Protein AF-A0A8X6HCX0-F1 (afdb_monomer)

Sequence (152 aa)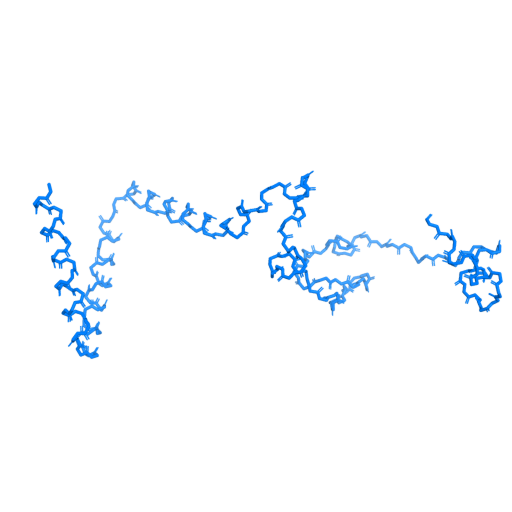:
MEQETRRKSNRIGMARLRASETLQDQETRRKSNSLQMMQTRISETAQNREMRLECQRNITSSSRMAIWKDKENAAYSYNPSINYKSDASCILGSMSITCQFCSAMKFKGEAPGLCCSGGKVHLPVLRDPPEPLHTLLSSDSVCAKLFRKNIR

Solvent-accessible surface area (backbone atoms only — not comparable to full-atom values): 9320 Å² total; per-residue (Å²): 111,70,71,57,52,51,52,49,51,51,53,52,52,53,50,52,56,61,71,69,50,51,75,66,58,50,48,54,50,51,51,52,52,50,52,53,54,52,49,52,61,71,73,46,51,74,67,59,50,50,54,52,52,48,52,51,51,50,52,54,51,51,60,65,45,56,81,41,62,89,51,64,61,36,92,82,53,76,59,87,88,57,67,56,89,80,32,76,91,66,58,71,73,66,66,77,38,66,37,92,69,74,63,46,71,32,40,83,83,55,65,90,33,78,90,23,68,74,50,77,48,79,80,76,82,83,71,80,64,61,83,69,55,36,54,35,74,72,41,88,46,72,67,15,53,51,45,64,73,67,68,126

Secondary structure (DSSP, 8-state):
-HHHHHHHHHHHHHHHHHHT--HHHHHHHHHHHHHHHHHHHHT--HHHHHHHHHHHHHHHHHHHHGGGSTTTTTTTS--TTS-TTT-TTT----EEEE-TTT--EEETTPPTTTTTTTTT--PPPPPPPPTTHHHHHH--SHHHHHHHHH--

Mean predicted aligned error: 11.0 Å

Organism: Trichonephila clavata (NCBI:txid2740835)

Foldseek 3Di:
DVVVVVVVVVVVVVVVVVVPDDPVRVVVVVVVVVVVVVVC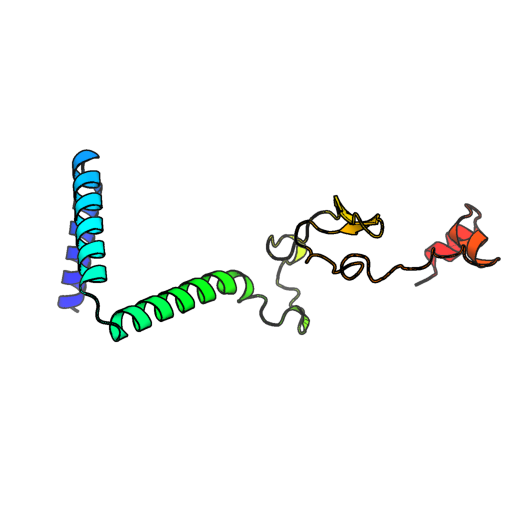VVPDDPVRVVVVVVVVVVVVVCVVCVLCPVVVCCVPPPDPVDPLVPRPVNDQDDQDDADPQARDGHGPPDDPCPPPVNNVRHDPDDDQDDPPVNCLCPPPDPNSVVSVVPDD

Radius of gyration: 30.31 Å; Cα contacts (8 Å, |Δi|>4): 70; chains: 1; bounding box: 59×45×79 Å

pLDDT: mean 91.15, std 4.88, range [63.41, 97.0]

Structure (mmCIF, N/CA/C/O backbone):
data_AF-A0A8X6HCX0-F1
#
_entry.id   AF-A0A8X6HCX0-F1
#
loop_
_atom_site.group_PDB
_atom_site.id
_atom_site.type_symbol
_atom_site.label_atom_id
_atom_site.label_alt_id
_atom_site.label_comp_id
_atom_site.label_asym_id
_atom_site.label_entity_id
_atom_site.label_seq_id
_atom_site.pdbx_PDB_ins_code
_atom_site.Cartn_x
_atom_site.Cartn_y
_atom_site.Cartn_z
_atom_site.occupancy
_atom_site.B_iso_or_equiv
_atom_site.auth_seq_id
_atom_site.auth_comp_id
_atom_site.auth_asym_id
_atom_site.auth_atom_id
_atom_site.pdbx_PDB_model_num
ATOM 1 N N . MET A 1 1 ? -11.786 -27.113 38.624 1.00 63.41 1 MET A N 1
ATOM 2 C CA . MET A 1 1 ? -12.715 -27.489 37.531 1.00 63.41 1 MET A CA 1
ATOM 3 C C . MET A 1 1 ? -14.103 -26.861 37.684 1.00 63.41 1 MET A C 1
ATOM 5 O O . MET A 1 1 ? -14.592 -26.276 36.729 1.00 63.41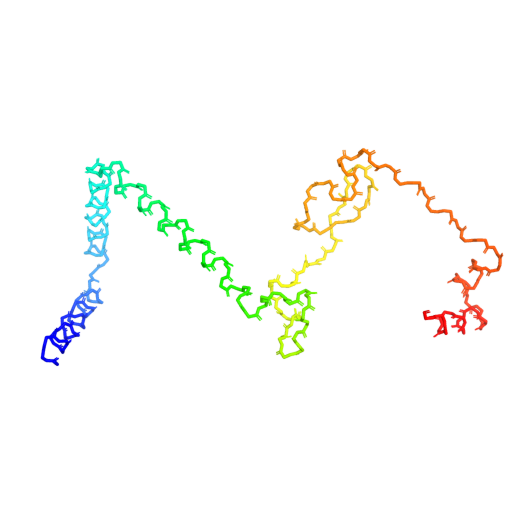 1 MET A O 1
ATOM 9 N N . GLU A 1 2 ? -14.713 -26.886 38.870 1.00 77.19 2 GLU A N 1
ATOM 10 C CA . GLU A 1 2 ? -16.098 -26.428 39.113 1.00 77.19 2 GLU A CA 1
ATOM 11 C C . GLU A 1 2 ? -16.351 -24.912 38.914 1.00 77.19 2 GLU A C 1
ATOM 13 O O . GLU A 1 2 ? -17.380 -24.489 38.389 1.00 77.19 2 GLU A O 1
ATOM 18 N N . GLN A 1 3 ? -15.380 -24.053 39.245 1.00 78.00 3 GLN A N 1
ATOM 19 C CA . GLN A 1 3 ? -15.483 -22.617 38.934 1.00 78.00 3 GLN A CA 1
ATOM 20 C C . GLN A 1 3 ? -15.463 -22.332 37.427 1.00 78.00 3 GLN A C 1
ATOM 22 O O . GLN A 1 3 ? -16.090 -21.379 36.960 1.00 78.00 3 GLN A O 1
ATOM 27 N N . GLU A 1 4 ? -14.729 -23.134 36.661 1.00 85.50 4 GLU A N 1
ATOM 28 C CA . GLU A 1 4 ? -14.570 -22.932 35.225 1.00 85.50 4 GLU A CA 1
ATOM 29 C C . GLU A 1 4 ? -15.817 -23.394 34.466 1.00 85.50 4 GLU A C 1
ATOM 31 O O . GLU A 1 4 ? -16.285 -22.696 33.565 1.00 85.50 4 GLU A O 1
ATOM 36 N N . THR A 1 5 ? -16.416 -24.510 34.887 1.00 88.12 5 THR A N 1
ATOM 37 C CA . THR A 1 5 ? -17.703 -24.984 34.363 1.00 88.12 5 THR A CA 1
ATOM 38 C C . THR A 1 5 ? -18.823 -23.991 34.671 1.00 88.12 5 THR A C 1
ATOM 40 O O . THR A 1 5 ? -19.592 -23.649 33.772 1.00 88.12 5 THR A O 1
ATOM 43 N N . ARG A 1 6 ? -18.854 -23.411 35.880 1.00 90.69 6 ARG A N 1
ATOM 44 C CA . ARG A 1 6 ? -19.802 -22.341 36.234 1.00 90.69 6 ARG A CA 1
ATOM 45 C C . ARG A 1 6 ? -19.631 -21.096 35.361 1.00 90.69 6 ARG A C 1
ATOM 47 O O . ARG A 1 6 ? -20.609 -20.565 34.841 1.00 90.69 6 ARG A O 1
ATOM 54 N N . ARG A 1 7 ? -18.393 -20.635 35.145 1.00 89.62 7 ARG A N 1
ATOM 55 C CA . ARG A 1 7 ? -18.107 -19.489 34.258 1.00 89.62 7 ARG A CA 1
ATOM 56 C C . ARG A 1 7 ? -18.521 -19.770 32.810 1.00 89.62 7 ARG A C 1
ATOM 58 O O . ARG A 1 7 ? -19.072 -18.882 32.162 1.00 89.62 7 ARG A O 1
ATOM 65 N N . LYS A 1 8 ? -18.293 -20.990 32.308 1.00 91.50 8 LYS A N 1
ATOM 66 C CA . LYS A 1 8 ? -18.740 -21.424 30.972 1.00 91.50 8 LYS A CA 1
ATOM 67 C C . LYS A 1 8 ? -20.268 -21.424 30.873 1.00 91.50 8 LYS A C 1
ATOM 69 O O . LYS A 1 8 ? -20.798 -20.827 29.939 1.00 91.50 8 LYS A O 1
ATOM 74 N N . SER A 1 9 ? -20.963 -21.985 31.863 1.00 92.31 9 SER A N 1
ATOM 75 C CA . SER A 1 9 ? -22.431 -21.985 31.925 1.00 92.31 9 SER A CA 1
ATOM 76 C C . SER A 1 9 ? -23.007 -20.561 31.933 1.00 92.31 9 SER A C 1
ATOM 78 O O . SER A 1 9 ? -23.869 -20.237 31.119 1.00 92.31 9 SER A O 1
ATOM 80 N N . ASN A 1 10 ? -22.434 -19.654 32.734 1.00 92.94 10 ASN A N 1
ATOM 81 C CA . ASN A 1 10 ? -22.843 -18.245 32.767 1.00 92.94 10 ASN A CA 1
ATOM 82 C C . ASN A 1 10 ? -22.625 -17.529 31.422 1.00 92.94 10 ASN A C 1
ATOM 84 O O . ASN A 1 10 ? -23.479 -16.754 30.993 1.00 92.94 10 ASN A O 1
ATOM 88 N N . ARG A 1 11 ? -21.507 -17.790 30.725 1.00 92.56 11 ARG A N 1
ATOM 89 C CA . ARG A 1 11 ? -21.266 -17.233 29.378 1.00 92.56 11 ARG A CA 1
ATOM 90 C C . ARG A 1 11 ? -22.317 -17.711 28.377 1.00 92.56 11 ARG A C 1
ATOM 92 O O . ARG A 1 11 ? -22.792 -16.901 27.585 1.00 92.56 11 ARG A O 1
ATOM 99 N N . ILE A 1 12 ? -22.683 -18.993 28.427 1.00 94.50 12 ILE A N 1
ATOM 100 C CA . ILE A 1 12 ? -23.704 -19.585 27.550 1.00 94.50 12 ILE A CA 1
ATOM 101 C C . ILE A 1 12 ? -25.084 -18.991 27.854 1.00 94.50 12 ILE A C 1
ATOM 103 O O . ILE A 1 12 ? -25.784 -18.584 26.929 1.00 94.50 12 ILE A O 1
ATOM 107 N N . GLY A 1 13 ? -25.455 -18.878 29.133 1.00 94.31 13 GLY A N 1
ATOM 108 C CA . GLY A 1 13 ? -26.715 -18.261 29.554 1.00 94.31 13 GLY A CA 1
ATOM 109 C C . GLY A 1 13 ? -26.842 -16.816 29.070 1.00 94.31 13 GLY A C 1
ATOM 110 O O . GLY A 1 13 ? -27.819 -16.466 28.414 1.00 94.31 13 GLY A O 1
ATOM 111 N N . MET A 1 14 ? -25.806 -16.000 29.282 1.00 93.06 14 MET A N 1
ATOM 112 C CA . MET A 1 14 ? -25.779 -14.616 28.794 1.00 93.06 14 MET A CA 1
ATOM 113 C C . MET A 1 14 ? -25.822 -14.512 27.266 1.00 93.06 14 MET A C 1
ATOM 115 O O . MET A 1 14 ? -26.415 -13.575 26.737 1.00 93.06 14 MET A O 1
ATOM 119 N N . ALA A 1 15 ? -25.199 -15.445 26.541 1.00 93.06 15 ALA A N 1
ATOM 120 C CA . ALA A 1 15 ? -25.267 -15.471 25.082 1.00 93.06 15 ALA A CA 1
ATOM 121 C C . ALA A 1 15 ? -26.688 -15.774 24.584 1.00 93.06 15 ALA A C 1
ATOM 123 O O . ALA A 1 15 ? -27.158 -15.105 23.668 1.00 93.06 15 ALA A O 1
ATOM 124 N N . ARG A 1 16 ? -27.388 -16.725 25.220 1.00 94.38 16 ARG A N 1
ATOM 125 C CA . ARG A 1 16 ? -28.790 -17.043 24.902 1.00 94.38 16 ARG A CA 1
ATOM 126 C C . ARG A 1 16 ? -29.713 -15.855 25.158 1.00 94.38 16 ARG A C 1
ATOM 128 O O . ARG A 1 16 ? -30.487 -15.514 24.276 1.00 94.38 16 ARG A O 1
ATOM 135 N N . LEU A 1 17 ? -29.563 -15.183 26.302 1.00 92.12 17 LEU A N 1
ATOM 136 C CA . LEU A 1 17 ? -30.348 -13.988 26.632 1.00 92.12 17 LEU A CA 1
ATOM 137 C C . LEU A 1 17 ? -30.150 -12.862 25.607 1.00 92.12 17 LEU A C 1
ATOM 139 O O . LEU A 1 17 ? -31.122 -12.260 25.167 1.00 92.12 17 LEU A O 1
ATOM 143 N N . ARG A 1 18 ? -28.906 -12.623 25.166 1.00 91.06 18 ARG A N 1
ATOM 144 C CA . ARG A 1 18 ? -28.608 -11.637 24.111 1.00 91.06 18 ARG A CA 1
ATOM 145 C C . ARG A 1 18 ? -29.181 -12.020 22.750 1.00 91.06 18 ARG A C 1
ATOM 147 O O . ARG A 1 18 ? -29.493 -11.136 21.964 1.00 91.06 18 ARG A O 1
ATOM 154 N N . ALA A 1 19 ? -29.272 -13.315 22.450 1.00 93.00 19 ALA A N 1
ATOM 155 C CA . ALA A 1 19 ? -29.847 -13.798 21.199 1.00 93.00 19 ALA A CA 1
ATOM 156 C C . ALA A 1 19 ? -31.376 -13.638 21.161 1.00 93.00 19 ALA A C 1
ATOM 158 O O . ALA A 1 19 ? -31.937 -13.502 20.081 1.00 93.00 19 ALA A O 1
ATOM 159 N N . SER A 1 20 ? -32.032 -13.626 22.326 1.00 93.69 20 SER A N 1
ATOM 160 C CA . SER A 1 20 ? -33.468 -13.360 22.465 1.00 93.69 20 SER A CA 1
ATOM 161 C C . SER A 1 20 ? -33.824 -11.876 22.648 1.00 93.69 20 SER A C 1
ATOM 163 O O . SER A 1 20 ? -34.996 -11.572 22.842 1.00 93.69 20 SER A O 1
ATOM 165 N N . GLU A 1 21 ? -32.850 -10.953 22.630 1.00 94.69 21 GLU A N 1
ATOM 166 C CA . GLU A 1 21 ? -33.108 -9.507 22.764 1.00 94.69 21 GLU A CA 1
ATOM 167 C C . GLU A 1 21 ? -33.922 -8.973 21.576 1.00 94.69 21 GLU A C 1
ATOM 169 O O . GLU A 1 21 ? -33.651 -9.299 20.417 1.00 94.69 21 GLU A O 1
ATOM 174 N N . THR A 1 22 ? -34.874 -8.078 21.855 1.00 95.75 22 THR A N 1
ATOM 175 C CA . THR A 1 22 ? -35.516 -7.282 20.802 1.00 95.75 22 THR A CA 1
ATOM 176 C C . THR A 1 22 ? -34.555 -6.208 20.274 1.00 95.75 22 THR A C 1
ATOM 178 O O . THR A 1 22 ? -33.547 -5.879 20.906 1.00 95.75 22 THR A O 1
ATOM 181 N N . LEU A 1 23 ? -34.866 -5.608 19.119 1.00 95.25 23 LEU 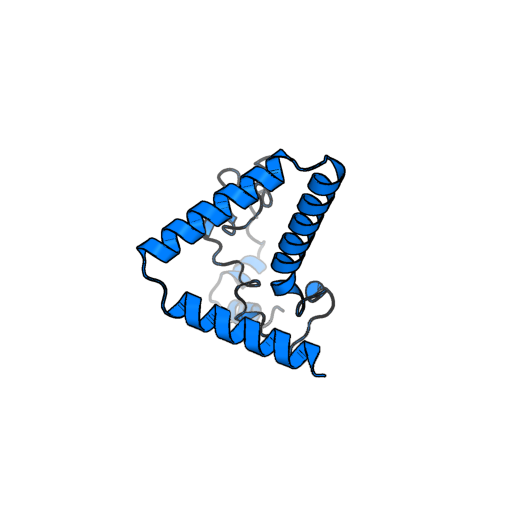A N 1
ATOM 182 C CA . LEU A 1 23 ? -34.070 -4.493 18.582 1.00 95.25 23 LEU A CA 1
ATOM 183 C C . LEU A 1 23 ? -34.001 -3.308 19.559 1.00 95.25 23 LEU A C 1
ATOM 185 O O . LEU A 1 23 ? -32.942 -2.696 19.705 1.00 95.25 23 LEU A O 1
ATOM 189 N N . GLN A 1 24 ? -35.101 -3.021 20.262 1.00 94.94 24 GLN A N 1
ATOM 190 C CA . GLN A 1 24 ? -35.172 -1.937 21.240 1.00 94.94 24 GLN A CA 1
ATOM 191 C C . GLN A 1 24 ? -34.288 -2.226 22.461 1.00 94.94 24 GLN A C 1
ATOM 193 O O . GLN A 1 24 ? -33.523 -1.356 22.882 1.00 94.94 24 GLN A O 1
ATOM 198 N N . ASP A 1 25 ? -34.311 -3.456 22.979 1.00 92.88 25 ASP A N 1
ATOM 199 C CA . ASP A 1 25 ? -33.440 -3.882 24.085 1.00 92.88 25 ASP A CA 1
ATOM 200 C C . ASP A 1 25 ? -31.961 -3.855 23.688 1.00 92.88 25 ASP A C 1
ATOM 202 O O . ASP A 1 25 ? -31.088 -3.431 24.451 1.00 92.88 25 ASP A O 1
ATOM 206 N N . GLN A 1 26 ? -31.660 -4.256 22.453 1.00 93.12 26 GLN A N 1
ATOM 207 C CA . GLN A 1 26 ? -30.303 -4.201 21.933 1.00 93.12 26 GLN A CA 1
ATOM 208 C C . GLN A 1 26 ? -29.801 -2.753 21.842 1.00 93.12 26 GLN A C 1
ATOM 210 O O . GLN A 1 26 ? -28.645 -2.470 22.182 1.00 93.12 26 GLN A O 1
ATOM 215 N N . GLU A 1 27 ? -30.645 -1.832 21.377 1.00 95.81 27 GLU A N 1
ATOM 216 C CA . GLU A 1 27 ? -30.294 -0.423 21.244 1.00 95.81 27 GLU A CA 1
ATOM 217 C C . GLU A 1 27 ? -30.098 0.242 22.611 1.00 95.81 27 GLU A C 1
ATOM 219 O O . GLU A 1 27 ? -29.087 0.921 22.818 1.00 95.81 27 GLU A O 1
ATOM 224 N N . THR A 1 28 ? -30.998 0.003 23.570 1.00 95.25 28 THR A N 1
ATOM 225 C CA . THR A 1 28 ? -30.861 0.534 24.935 1.00 95.25 28 THR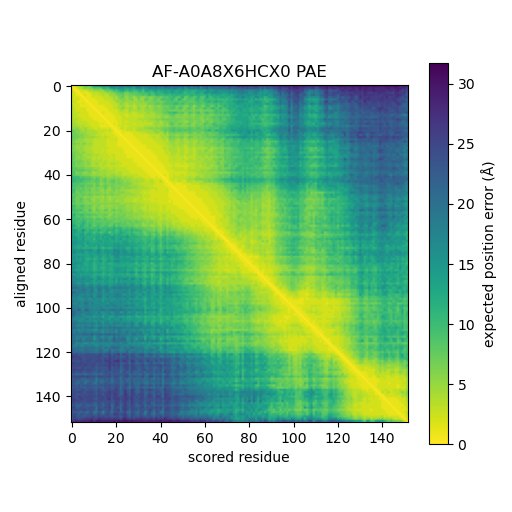 A CA 1
ATOM 226 C C . THR A 1 28 ? -29.591 0.014 25.604 1.00 95.25 28 THR A C 1
ATOM 228 O O . THR A 1 28 ? -28.828 0.804 26.169 1.00 95.25 28 THR A O 1
ATOM 231 N N . ARG A 1 29 ? -29.269 -1.278 25.448 1.00 94.31 29 ARG A N 1
ATOM 232 C CA . ARG A 1 29 ? -28.025 -1.866 25.960 1.00 94.31 29 ARG A CA 1
ATOM 233 C C . ARG A 1 29 ? -26.783 -1.260 25.308 1.00 94.31 29 ARG A C 1
ATOM 235 O O . ARG A 1 29 ? -25.809 -0.977 26.005 1.00 94.31 29 ARG A O 1
ATOM 242 N N . ARG A 1 30 ? -26.782 -1.046 23.987 1.00 95.00 30 ARG A N 1
ATOM 243 C CA . ARG A 1 30 ? -25.656 -0.398 23.282 1.00 95.00 30 ARG A CA 1
ATOM 244 C C . ARG A 1 30 ? -25.470 1.049 23.735 1.00 95.00 30 ARG A C 1
ATOM 246 O O . ARG A 1 30 ? -24.333 1.441 23.995 1.00 95.00 30 ARG A O 1
ATOM 253 N N . LYS A 1 31 ? -26.560 1.812 23.880 1.00 96.56 31 LYS A N 1
ATOM 254 C CA . LYS A 1 31 ? -26.537 3.190 24.400 1.00 96.56 31 LYS A CA 1
ATOM 255 C C . LYS A 1 31 ? -25.989 3.228 25.825 1.00 96.56 31 LYS A C 1
ATOM 257 O O . LYS A 1 31 ? -25.041 3.961 26.083 1.00 96.56 31 LYS A O 1
ATOM 262 N N . SER A 1 32 ? -26.507 2.379 26.713 1.00 95.88 32 SER A N 1
ATOM 263 C CA . SER A 1 32 ? -26.045 2.274 28.102 1.00 95.88 32 SER A CA 1
ATOM 264 C C . SER A 1 32 ? -24.555 1.913 28.190 1.00 95.88 32 SER A C 1
ATOM 266 O O . SER A 1 32 ? -23.788 2.614 28.846 1.00 95.88 32 SER A O 1
ATOM 268 N N . ASN A 1 33 ? -24.105 0.903 27.438 1.00 96.19 33 ASN A N 1
ATOM 269 C CA . ASN A 1 33 ? -22.695 0.504 27.400 1.00 96.19 33 ASN A CA 1
ATOM 270 C C . ASN A 1 33 ? -21.783 1.613 26.837 1.00 96.19 33 ASN A C 1
ATOM 272 O O . ASN A 1 33 ? -20.672 1.822 27.320 1.00 96.19 33 ASN A O 1
ATOM 276 N N . SER A 1 34 ? -22.255 2.356 25.829 1.00 96.38 34 SER A N 1
ATOM 277 C CA . SER A 1 34 ? -21.530 3.507 25.279 1.00 96.38 34 SER A CA 1
ATOM 278 C C . SER A 1 34 ? -21.385 4.634 26.305 1.00 96.38 34 SER A C 1
ATOM 280 O O . SER A 1 34 ? -20.297 5.196 26.434 1.00 96.38 34 SER A O 1
ATOM 282 N N . LEU A 1 35 ? -22.454 4.948 27.047 1.00 96.62 35 LEU A N 1
ATOM 283 C CA . LEU A 1 35 ? -22.440 5.958 28.110 1.00 96.62 35 LEU A CA 1
ATOM 284 C C . LEU A 1 35 ? -21.490 5.560 29.241 1.00 96.62 35 LEU A C 1
ATOM 286 O O . LEU A 1 35 ? -20.653 6.363 29.645 1.00 96.62 35 LEU A O 1
ATOM 290 N N . GLN A 1 36 ? -21.549 4.302 29.684 1.00 96.06 36 GLN A N 1
ATOM 291 C CA . GLN A 1 36 ? -20.648 3.786 30.711 1.00 96.06 36 GLN A CA 1
ATOM 292 C C . GLN A 1 36 ? -19.183 3.890 30.267 1.00 96.06 36 GLN A C 1
ATOM 294 O O . GLN A 1 36 ? -18.352 4.414 31.005 1.00 96.06 36 GLN A O 1
ATOM 299 N N . MET A 1 37 ? -18.868 3.467 29.038 1.00 93.94 37 MET A N 1
ATOM 300 C CA . MET A 1 37 ? -17.507 3.554 28.504 1.00 93.94 37 MET A CA 1
ATOM 301 C C . MET A 1 37 ? -17.027 5.006 28.371 1.00 93.94 37 MET A C 1
ATOM 303 O O . MET A 1 37 ? -15.859 5.290 28.640 1.00 93.94 37 MET A O 1
ATOM 307 N N . MET A 1 38 ? -17.902 5.931 27.966 1.00 94.88 38 MET A N 1
ATOM 308 C CA . MET A 1 38 ? -17.587 7.360 27.930 1.00 94.88 38 MET A CA 1
ATOM 309 C C . MET A 1 38 ? -17.267 7.885 29.332 1.00 94.88 38 MET A C 1
ATOM 311 O O . MET A 1 38 ? -16.246 8.542 29.511 1.00 94.88 38 MET A O 1
ATOM 315 N N . GLN A 1 39 ? -18.084 7.546 30.327 1.00 95.50 39 GLN A N 1
ATOM 316 C CA . GLN A 1 39 ? -17.881 7.992 31.701 1.00 95.50 39 GLN A CA 1
ATOM 317 C C . GLN A 1 39 ? -16.571 7.452 32.287 1.00 95.50 39 GLN A C 1
ATOM 319 O O . GLN A 1 39 ? -15.806 8.226 32.857 1.00 95.50 39 GLN A O 1
ATOM 324 N N . THR A 1 40 ? -16.245 6.176 32.045 1.00 93.62 40 THR A N 1
ATOM 325 C CA . THR A 1 40 ? -14.954 5.589 32.444 1.00 93.62 40 THR A CA 1
ATOM 326 C C . THR A 1 40 ? -13.765 6.308 31.804 1.00 93.62 40 THR A C 1
ATOM 328 O O . THR A 1 40 ? -12.748 6.492 32.464 1.00 93.62 40 THR A O 1
ATOM 331 N N . ARG A 1 41 ? -13.883 6.738 30.537 1.00 93.06 41 ARG A N 1
ATOM 332 C CA . ARG A 1 41 ? -12.829 7.502 29.840 1.00 93.06 41 ARG A CA 1
ATOM 333 C C . ARG A 1 41 ? -12.662 8.917 30.393 1.00 93.06 41 ARG A C 1
ATOM 335 O O . ARG A 1 41 ? -11.547 9.423 30.392 1.00 93.06 41 ARG A O 1
ATOM 342 N N . ILE A 1 42 ? -13.746 9.558 30.834 1.00 93.62 42 ILE A N 1
ATOM 343 C CA . ILE A 1 42 ? -13.703 10.906 31.424 1.00 93.62 42 ILE A CA 1
ATOM 344 C C . ILE A 1 42 ? -13.054 10.864 32.810 1.00 93.62 42 ILE A C 1
ATOM 346 O O . ILE A 1 42 ? -12.248 11.730 33.131 1.00 93.62 42 ILE A O 1
ATOM 350 N N . SER A 1 43 ? -13.361 9.841 33.611 1.00 94.12 43 SER A N 1
ATOM 351 C CA . SER A 1 43 ? -12.765 9.639 34.937 1.00 94.12 43 SER A CA 1
ATOM 352 C C . SER A 1 43 ? -11.391 8.950 34.901 1.00 94.12 43 SER A C 1
ATOM 354 O O . SER A 1 43 ? -10.890 8.530 35.942 1.00 94.12 43 SER A O 1
ATOM 356 N N . GLU A 1 44 ? -10.807 8.745 33.717 1.00 95.19 44 GLU A N 1
ATOM 357 C CA . GLU A 1 44 ? -9.553 8.009 33.539 1.00 95.19 44 GLU A CA 1
ATOM 358 C C . GLU A 1 44 ? -8.357 8.856 34.007 1.00 95.19 44 GLU A C 1
ATOM 360 O O . GLU A 1 44 ? -8.231 10.031 33.659 1.00 95.19 44 GLU A O 1
ATOM 365 N N . THR A 1 45 ? -7.441 8.258 34.773 1.00 96.75 45 THR A N 1
ATOM 366 C CA . THR A 1 45 ? -6.167 8.904 35.124 1.00 96.75 45 THR A CA 1
ATOM 367 C C . THR A 1 45 ? -5.251 8.989 33.899 1.00 96.75 45 THR A C 1
ATOM 369 O O . THR A 1 45 ? -5.369 8.196 32.962 1.00 96.75 45 THR A O 1
ATOM 372 N N . ALA A 1 46 ? -4.286 9.914 33.909 1.00 96.12 46 ALA A N 1
ATOM 373 C CA . ALA A 1 46 ? -3.324 10.055 32.810 1.00 96.12 46 ALA A CA 1
ATOM 374 C C . ALA A 1 46 ? -2.569 8.742 32.512 1.00 96.12 46 ALA A C 1
ATOM 376 O O . ALA A 1 46 ? -2.460 8.351 31.351 1.00 96.12 46 ALA A O 1
ATOM 377 N N . GLN A 1 47 ? -2.145 8.022 33.557 1.00 96.50 47 GLN A N 1
ATOM 378 C CA . GLN A 1 47 ? -1.454 6.735 33.434 1.00 96.50 47 GLN A CA 1
ATOM 379 C C . GLN A 1 47 ? -2.332 5.660 32.772 1.00 96.50 47 GLN A C 1
ATOM 381 O O . GLN A 1 47 ? -1.894 4.981 31.846 1.00 96.50 47 GLN A O 1
ATOM 386 N N . ASN A 1 48 ? -3.593 5.519 33.198 1.00 95.31 48 ASN A N 1
ATOM 387 C CA . ASN A 1 48 ? -4.505 4.532 32.611 1.00 95.31 48 ASN A CA 1
ATOM 388 C C . ASN A 1 48 ? -4.821 4.860 31.145 1.00 95.31 48 ASN A C 1
ATOM 390 O O . ASN A 1 48 ? -4.850 3.965 30.296 1.00 95.31 48 ASN A O 1
ATOM 394 N N . ARG A 1 49 ? -4.970 6.153 30.829 1.00 95.06 49 ARG A N 1
ATOM 395 C CA . ARG A 1 49 ? -5.168 6.631 29.459 1.00 95.06 49 ARG A CA 1
ATOM 396 C C . ARG A 1 49 ? -3.992 6.267 28.561 1.00 95.06 49 ARG A C 1
ATOM 398 O O . ARG A 1 49 ? -4.213 5.816 27.436 1.00 95.06 49 ARG A O 1
ATOM 405 N N . GLU A 1 50 ? -2.766 6.462 29.035 1.00 97.00 50 GLU A N 1
ATOM 406 C CA . GLU A 1 50 ? -1.5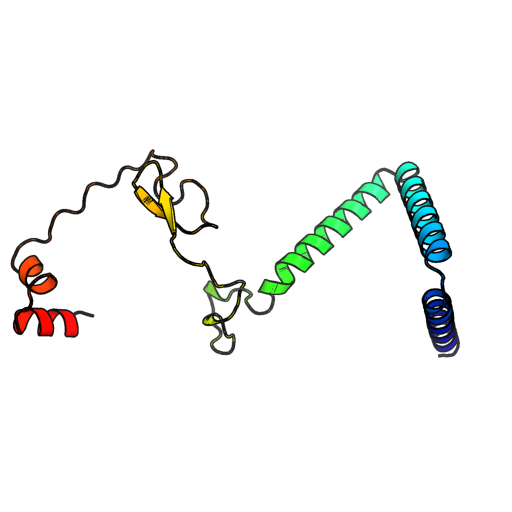56 6.113 28.292 1.00 97.00 50 GLU A CA 1
ATOM 407 C C . GLU A 1 50 ? -1.471 4.606 28.032 1.00 97.00 5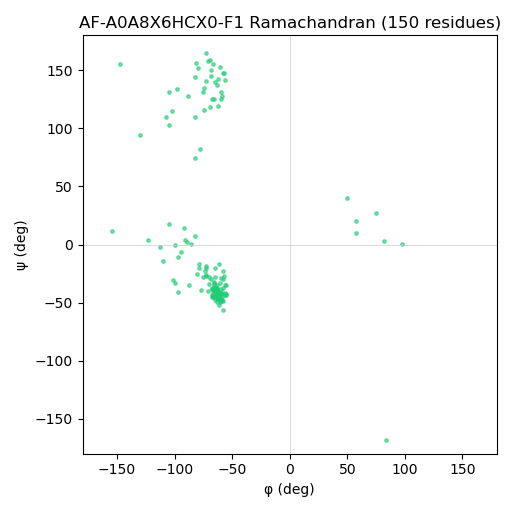0 GLU A C 1
ATOM 409 O O . GLU A 1 50 ? -1.374 4.196 26.874 1.00 97.00 50 GLU A O 1
ATOM 414 N N . MET A 1 51 ? -1.659 3.784 29.069 1.00 96.38 51 MET A N 1
ATOM 415 C CA . MET A 1 51 ? -1.688 2.321 28.955 1.00 96.38 51 MET A CA 1
ATOM 416 C C . MET A 1 51 ? -2.730 1.830 27.942 1.00 96.38 51 MET A C 1
ATOM 418 O O . MET A 1 51 ? -2.457 0.954 27.118 1.00 96.38 51 MET A O 1
ATOM 422 N N . ARG A 1 52 ? -3.938 2.408 27.957 1.00 94.81 52 ARG A N 1
ATOM 423 C CA . ARG A 1 52 ? -4.998 2.062 27.001 1.00 94.81 52 ARG A CA 1
ATOM 424 C C . ARG A 1 52 ? -4.619 2.441 25.571 1.00 94.81 52 ARG A C 1
ATOM 426 O O . ARG A 1 52 ? -4.872 1.663 24.651 1.00 94.81 52 ARG A O 1
ATOM 433 N N . LEU A 1 53 ? -4.046 3.628 25.362 1.00 96.00 53 LEU A N 1
ATOM 434 C CA . LEU A 1 53 ? -3.601 4.075 24.039 1.00 96.00 53 LEU A CA 1
ATOM 435 C C . LEU A 1 53 ? -2.444 3.221 23.519 1.00 96.00 53 LEU A C 1
ATOM 437 O O . LEU A 1 53 ? -2.426 2.879 22.340 1.00 96.00 53 LEU A O 1
ATOM 441 N N . GLU A 1 54 ? -1.510 2.833 24.380 1.00 97.00 54 GLU A N 1
ATOM 442 C CA . GLU A 1 54 ? -0.426 1.923 24.028 1.00 97.00 54 GLU A CA 1
ATOM 443 C C . GLU A 1 54 ? -0.934 0.529 23.664 1.00 97.00 54 GLU A C 1
ATOM 445 O O . GLU A 1 54 ? -0.619 0.030 22.585 1.00 97.00 54 GLU A O 1
ATOM 450 N N . CYS A 1 55 ? -1.813 -0.055 24.478 1.00 96.25 55 CYS A N 1
ATOM 451 C CA . CYS A 1 55 ? -2.462 -1.323 24.155 1.00 96.25 55 CYS A CA 1
ATOM 452 C C . CYS A 1 55 ? -3.197 -1.249 22.803 1.00 96.25 55 CYS A C 1
ATOM 454 O O . CYS A 1 55 ? -3.032 -2.120 21.948 1.00 96.25 55 CYS A O 1
ATOM 456 N N . GLN A 1 56 ? -3.927 -0.158 22.547 1.00 95.94 56 GLN A N 1
ATOM 457 C CA . GLN A 1 56 ? -4.597 0.066 21.265 1.00 95.94 56 GLN A CA 1
ATOM 458 C C . GLN A 1 56 ? -3.602 0.174 20.094 1.00 95.94 56 GLN A C 1
ATOM 460 O O . GLN A 1 56 ? -3.847 -0.397 19.025 1.00 95.94 56 GLN A O 1
ATOM 465 N N . ARG A 1 57 ? -2.474 0.875 20.272 1.00 96.25 57 ARG A N 1
ATOM 466 C CA . ARG A 1 57 ? -1.398 0.957 19.266 1.00 96.25 57 ARG A CA 1
ATOM 467 C C . ARG A 1 57 ? -0.806 -0.423 18.983 1.00 96.25 57 ARG A C 1
ATOM 469 O O . ARG A 1 57 ? -0.657 -0.787 17.820 1.00 96.25 57 ARG A O 1
ATOM 476 N N . ASN A 1 58 ? -0.566 -1.221 20.017 1.00 95.31 58 ASN A N 1
ATOM 477 C CA . ASN A 1 58 ? 0.002 -2.561 19.886 1.00 95.31 58 ASN A CA 1
ATOM 478 C C . ASN A 1 58 ? -0.957 -3.522 19.176 1.00 95.31 58 ASN A C 1
ATOM 480 O O . ASN A 1 58 ? -0.549 -4.209 18.242 1.00 95.31 58 ASN A O 1
ATOM 484 N N . ILE A 1 59 ? -2.245 -3.513 19.534 1.00 93.94 59 ILE A N 1
ATOM 485 C CA . ILE A 1 59 ? -3.266 -4.344 18.877 1.00 93.94 59 ILE A CA 1
ATOM 486 C C . ILE A 1 59 ? -3.408 -3.964 17.402 1.00 93.94 59 ILE A C 1
ATOM 488 O O . ILE A 1 59 ? -3.433 -4.838 16.535 1.00 93.94 59 ILE A O 1
ATOM 492 N N . THR A 1 60 ? -3.487 -2.666 17.097 1.00 93.44 60 THR A N 1
ATOM 493 C CA . THR A 1 60 ? -3.628 -2.197 15.708 1.00 93.44 60 THR A CA 1
ATOM 494 C C . THR A 1 60 ? -2.379 -2.487 14.883 1.00 93.44 60 THR A C 1
ATOM 496 O O . THR A 1 60 ? -2.495 -2.918 13.738 1.00 93.44 60 THR A O 1
ATOM 499 N N . SER A 1 61 ? -1.188 -2.323 15.463 1.00 91.50 61 SER A N 1
ATOM 500 C CA . SER A 1 61 ? 0.074 -2.708 14.833 1.00 91.50 61 SER A CA 1
ATOM 501 C C . SER A 1 61 ? 0.129 -4.212 14.553 1.00 91.50 61 SER A C 1
ATOM 503 O O . SER A 1 61 ? 0.306 -4.616 13.405 1.00 91.50 61 SER A O 1
ATOM 505 N N . SER A 1 62 ? -0.129 -5.041 15.567 1.00 90.19 62 SER A N 1
ATOM 506 C CA . SER A 1 62 ? -0.108 -6.502 15.450 1.00 90.19 62 SER A CA 1
ATOM 507 C C . SER A 1 62 ? -1.120 -7.012 14.423 1.00 90.19 62 SER A C 1
ATOM 509 O O . SER A 1 62 ? -0.779 -7.843 13.587 1.00 90.19 62 SER A O 1
ATOM 511 N N . SER A 1 63 ? -2.331 -6.450 14.407 1.00 89.75 63 SER A N 1
ATOM 512 C CA . SER A 1 63 ? -3.366 -6.826 13.436 1.00 89.75 63 SER A CA 1
ATOM 513 C C . SER A 1 63 ? -2.951 -6.503 11.998 1.00 89.75 63 SER A C 1
ATOM 515 O O . SER A 1 63 ? -3.203 -7.298 11.098 1.00 89.75 63 SER A O 1
ATOM 517 N N . ARG A 1 64 ? -2.276 -5.366 11.768 1.00 87.56 64 ARG A N 1
ATOM 518 C CA . ARG A 1 64 ? -1.734 -5.024 10.440 1.00 87.56 64 ARG A CA 1
ATOM 519 C C . ARG A 1 64 ? -0.597 -5.956 10.023 1.00 87.56 64 ARG A C 1
ATOM 521 O O . ARG A 1 64 ? -0.506 -6.312 8.854 1.00 87.56 64 ARG A O 1
ATOM 528 N N . MET A 1 65 ? 0.257 -6.347 10.966 1.00 87.12 65 MET A N 1
ATOM 529 C CA . MET A 1 65 ? 1.392 -7.240 10.708 1.00 87.12 65 MET A CA 1
ATOM 530 C C . MET A 1 65 ? 0.993 -8.713 10.605 1.00 87.12 65 MET A C 1
ATOM 532 O O . MET A 1 65 ? 1.744 -9.501 10.042 1.00 87.12 65 MET A O 1
ATOM 536 N N . ALA A 1 66 ? -0.199 -9.095 11.069 1.00 87.44 66 ALA A N 1
ATOM 537 C CA . ALA A 1 66 ? -0.685 -10.472 10.995 1.00 87.44 66 ALA A CA 1
ATOM 538 C C . ALA A 1 66 ? -0.703 -11.024 9.558 1.00 87.44 66 ALA A C 1
ATOM 540 O O . ALA A 1 66 ? -0.394 -12.195 9.362 1.00 87.44 66 ALA A O 1
ATOM 541 N N . ILE A 1 67 ? -0.995 -10.173 8.566 1.00 85.38 67 ILE A N 1
ATOM 542 C CA . ILE A 1 67 ? -0.996 -10.522 7.131 1.00 85.38 67 ILE A CA 1
ATOM 543 C C . ILE A 1 67 ? 0.410 -10.892 6.633 1.00 85.38 67 ILE A C 1
ATOM 545 O O . ILE A 1 67 ? 0.550 -11.669 5.695 1.00 85.38 67 ILE A O 1
ATOM 549 N N . TRP A 1 68 ? 1.445 -10.341 7.266 1.00 87.25 68 TRP A N 1
ATOM 550 C CA . TRP A 1 68 ? 2.846 -10.501 6.881 1.00 87.25 68 TRP A CA 1
ATOM 551 C C . TRP A 1 68 ? 3.585 -11.543 7.721 1.00 87.25 68 TRP A C 1
ATOM 553 O O . TRP A 1 68 ? 4.768 -11.766 7.498 1.00 87.25 68 TRP A O 1
ATOM 563 N N . LYS A 1 69 ? 2.913 -12.180 8.686 1.00 86.12 69 LYS A N 1
ATOM 564 C CA . LYS A 1 69 ? 3.547 -13.084 9.655 1.00 86.12 69 LYS A CA 1
ATOM 565 C C . LYS A 1 69 ? 4.143 -14.336 9.004 1.00 86.12 69 LYS A C 1
ATOM 567 O O . LYS A 1 69 ? 5.180 -14.819 9.430 1.00 86.12 69 LYS A O 1
ATOM 572 N N . ASP A 1 70 ? 3.481 -14.869 7.987 1.00 85.62 70 ASP A N 1
ATOM 573 C CA . ASP A 1 70 ? 3.957 -15.998 7.178 1.00 85.62 70 ASP A CA 1
ATOM 574 C C . ASP A 1 70 ? 5.010 -15.578 6.139 1.00 85.62 70 ASP A C 1
ATOM 576 O O . ASP A 1 70 ? 5.785 -16.405 5.670 1.00 85.62 70 ASP A O 1
ATOM 580 N N . LYS A 1 71 ? 5.051 -14.287 5.801 1.00 88.00 71 LYS A N 1
ATOM 581 C CA . LYS A 1 71 ? 5.942 -13.669 4.812 1.00 88.00 71 LYS A CA 1
ATOM 582 C C . LYS A 1 71 ? 7.079 -12.875 5.461 1.00 88.00 71 LYS A C 1
ATOM 584 O O . LYS A 1 71 ? 7.712 -12.044 4.804 1.00 88.00 71 LYS A O 1
ATOM 589 N N . GLU A 1 72 ? 7.343 -13.114 6.741 1.00 87.56 72 GLU A N 1
ATOM 590 C CA . GLU A 1 72 ? 8.413 -12.444 7.467 1.00 87.56 72 GLU A CA 1
ATOM 591 C C . GLU A 1 72 ? 9.755 -12.736 6.782 1.00 87.56 72 GLU A C 1
ATOM 593 O O . GLU A 1 72 ? 10.105 -13.885 6.528 1.00 87.56 72 GLU A O 1
ATOM 598 N N . ASN A 1 73 ? 10.486 -11.679 6.420 1.00 86.56 73 ASN A N 1
ATOM 599 C CA . ASN A 1 73 ? 11.748 -11.765 5.677 1.00 86.56 73 ASN A CA 1
ATOM 600 C C . ASN A 1 73 ? 11.668 -12.485 4.317 1.00 86.56 73 ASN A C 1
ATOM 602 O O . ASN A 1 73 ? 12.708 -12.850 3.766 1.00 86.56 73 ASN A O 1
ATOM 606 N N . ALA A 1 74 ? 10.478 -12.613 3.719 1.00 87.69 74 ALA A N 1
ATOM 607 C CA . ALA A 1 74 ? 10.298 -13.249 2.409 1.00 87.69 74 ALA A CA 1
ATOM 608 C C . ALA A 1 74 ? 11.119 -12.592 1.281 1.00 87.69 74 ALA A C 1
ATOM 610 O O . ALA A 1 74 ? 11.420 -13.237 0.281 1.00 87.69 74 ALA A O 1
ATOM 611 N N . ALA A 1 75 ? 11.506 -11.321 1.447 1.00 85.00 75 ALA A N 1
ATOM 612 C CA . ALA A 1 75 ? 12.396 -10.617 0.524 1.00 85.00 75 ALA A CA 1
ATOM 613 C C . ALA A 1 75 ? 13.849 -11.136 0.558 1.00 85.00 75 ALA A C 1
ATOM 615 O O . ALA A 1 75 ? 14.546 -11.047 -0.448 1.00 85.00 75 ALA A O 1
ATOM 616 N N . TYR A 1 76 ? 14.302 -11.677 1.694 1.00 92.00 76 TYR A N 1
ATOM 617 C CA . TYR A 1 76 ? 15.655 -12.216 1.877 1.00 92.00 76 TYR A CA 1
ATOM 618 C C . TYR A 1 76 ? 15.700 -13.742 1.753 1.00 92.00 76 TYR A C 1
ATOM 620 O O . TYR A 1 76 ? 16.687 -14.295 1.278 1.00 92.00 76 TYR A O 1
ATOM 628 N N . SER A 1 77 ? 14.636 -14.427 2.177 1.00 91.12 77 SER A N 1
ATOM 629 C CA . SER A 1 77 ? 14.503 -15.880 2.096 1.00 91.12 77 SER A CA 1
ATOM 630 C C . SER A 1 77 ? 13.161 -16.228 1.462 1.00 91.12 77 SER A C 1
ATOM 632 O O . SER A 1 77 ? 12.123 -16.267 2.123 1.00 91.12 77 SER A O 1
ATOM 634 N N . TYR A 1 78 ? 13.180 -16.435 0.146 1.00 90.00 78 TYR A N 1
ATOM 635 C CA . TYR A 1 78 ? 11.985 -16.802 -0.604 1.00 90.00 78 TYR A CA 1
ATOM 636 C C . TYR A 1 78 ? 11.497 -18.192 -0.180 1.00 90.00 78 TYR A C 1
ATOM 638 O O . TYR A 1 78 ? 12.252 -19.161 -0.265 1.00 90.00 78 TYR A O 1
ATOM 646 N N . ASN A 1 79 ? 10.231 -18.303 0.233 1.00 89.56 79 ASN A N 1
ATOM 647 C CA . ASN A 1 79 ? 9.599 -19.578 0.569 1.00 89.56 79 ASN A CA 1
ATOM 648 C C . ASN A 1 79 ? 8.638 -20.009 -0.555 1.00 89.56 79 ASN A C 1
ATOM 650 O O . ASN A 1 79 ? 7.511 -19.512 -0.604 1.00 89.56 79 ASN A O 1
ATOM 654 N N . PRO A 1 80 ? 9.011 -20.971 -1.420 1.00 90.19 80 PRO A N 1
ATOM 655 C CA . PRO A 1 80 ? 8.178 -21.393 -2.550 1.00 90.19 80 PRO A CA 1
ATOM 656 C C . PRO A 1 80 ? 6.814 -21.977 -2.163 1.00 90.19 80 PRO A C 1
ATOM 658 O O . PRO A 1 80 ? 5.939 -22.091 -3.017 1.00 90.19 80 PRO A O 1
ATOM 661 N N . SER A 1 81 ? 6.627 -22.362 -0.898 1.00 91.12 81 SER A N 1
ATOM 662 C CA . SER A 1 81 ? 5.364 -22.917 -0.400 1.00 91.12 81 SER A CA 1
ATOM 663 C C . SER A 1 81 ? 4.268 -21.856 -0.264 1.00 91.12 81 SER A C 1
ATOM 665 O O . SER A 1 81 ? 3.090 -22.195 -0.171 1.00 91.12 81 SER A O 1
ATOM 667 N N . ILE A 1 82 ? 4.639 -20.572 -0.232 1.00 89.31 82 ILE A N 1
ATOM 668 C CA . ILE A 1 82 ? 3.699 -19.455 -0.141 1.00 89.31 82 ILE A CA 1
ATOM 669 C C . ILE A 1 82 ? 3.279 -19.051 -1.553 1.00 89.31 82 ILE A C 1
ATOM 671 O O . ILE A 1 82 ? 4.106 -18.767 -2.419 1.00 89.31 82 ILE A O 1
ATOM 675 N N . ASN A 1 83 ? 1.970 -18.982 -1.794 1.00 90.25 83 ASN A N 1
ATOM 676 C CA . ASN A 1 83 ? 1.442 -18.548 -3.082 1.00 90.25 83 ASN A CA 1
ATOM 677 C C . ASN A 1 83 ? 1.401 -17.014 -3.187 1.00 90.25 83 ASN A C 1
ATOM 679 O O . ASN A 1 83 ? 0.335 -16.400 -3.133 1.00 90.25 83 ASN A O 1
ATOM 683 N N . TYR A 1 84 ? 2.568 -16.395 -3.377 1.00 89.06 84 TYR A N 1
ATOM 684 C CA . TYR A 1 84 ? 2.698 -14.939 -3.526 1.00 89.06 84 TYR A CA 1
ATOM 685 C C . TYR A 1 84 ? 1.916 -14.376 -4.720 1.00 89.06 84 TYR A C 1
ATOM 687 O O . TYR A 1 84 ? 1.485 -13.228 -4.690 1.00 89.06 84 TYR A O 1
ATOM 695 N N . LYS A 1 85 ? 1.716 -15.170 -5.781 1.00 87.19 85 LYS A N 1
ATOM 696 C CA . LYS A 1 85 ? 1.070 -14.707 -7.018 1.00 87.19 85 LYS A CA 1
ATOM 697 C C . LYS A 1 85 ? -0.410 -14.381 -6.819 1.00 87.19 85 LYS A C 1
ATOM 699 O O . LYS A 1 85 ? -0.914 -13.454 -7.446 1.00 87.19 85 LYS A O 1
ATOM 704 N N . SER A 1 86 ? -1.108 -15.157 -5.992 1.00 88.31 86 SER A N 1
ATOM 705 C CA . SER A 1 86 ? -2.526 -14.932 -5.684 1.00 88.31 86 SER A CA 1
ATOM 706 C C . SER A 1 86 ? -2.752 -14.116 -4.413 1.00 88.31 86 SER A C 1
ATOM 708 O O . SER A 1 86 ? -3.895 -13.801 -4.091 1.00 88.31 86 SER A O 1
ATOM 710 N N . ASP A 1 87 ? -1.696 -13.817 -3.659 1.00 87.75 87 ASP A N 1
ATOM 711 C CA . ASP A 1 87 ? -1.808 -13.097 -2.398 1.00 87.75 87 ASP A CA 1
ATOM 712 C C . ASP A 1 87 ? -2.091 -11.608 -2.642 1.00 87.75 87 ASP A C 1
ATOM 714 O O . ASP A 1 87 ? -1.257 -10.880 -3.179 1.00 87.75 87 ASP A O 1
ATOM 718 N N . ALA A 1 88 ? -3.260 -11.137 -2.201 1.00 87.44 88 ALA A N 1
ATOM 719 C CA . ALA A 1 88 ? -3.679 -9.743 -2.337 1.00 87.44 88 ALA A CA 1
ATOM 720 C C . ALA A 1 88 ? -2.700 -8.745 -1.697 1.00 87.44 88 ALA A C 1
ATOM 722 O O . ALA A 1 88 ? -2.621 -7.605 -2.148 1.00 87.44 88 ALA A O 1
ATOM 723 N N . SER A 1 89 ? -1.941 -9.158 -0.676 1.00 83.56 89 SER A N 1
ATOM 724 C CA . SER A 1 89 ? -0.926 -8.311 -0.041 1.00 83.56 89 SER A CA 1
ATOM 725 C C . SER A 1 89 ? 0.331 -8.130 -0.899 1.00 83.56 89 SER A C 1
ATOM 727 O O . SER A 1 89 ? 1.034 -7.132 -0.749 1.00 83.56 89 SER A O 1
ATOM 729 N N . CYS A 1 90 ? 0.591 -9.051 -1.831 1.00 85.19 90 CYS A N 1
ATOM 730 C CA . CYS A 1 90 ? 1.728 -9.016 -2.751 1.00 85.19 90 CYS A CA 1
ATOM 731 C C . CYS A 1 90 ? 1.380 -8.430 -4.132 1.00 85.19 90 CYS A C 1
ATOM 733 O O . CYS A 1 90 ? 2.279 -8.150 -4.925 1.00 85.19 90 CYS A O 1
ATOM 735 N N . ILE A 1 91 ? 0.096 -8.232 -4.442 1.00 86.69 91 ILE A N 1
ATOM 736 C CA . ILE A 1 91 ? -0.346 -7.705 -5.737 1.00 86.69 91 ILE A CA 1
ATOM 737 C C . ILE A 1 91 ? -0.244 -6.171 -5.741 1.00 86.69 91 ILE A C 1
ATOM 739 O O . ILE A 1 91 ? -1.042 -5.475 -5.121 1.00 86.69 91 ILE A O 1
ATOM 743 N N . LEU A 1 92 ? 0.710 -5.635 -6.509 1.00 86.12 92 LEU A N 1
ATOM 744 C CA . LEU A 1 92 ? 0.903 -4.185 -6.702 1.00 86.12 92 LEU A CA 1
ATOM 745 C C . LEU A 1 92 ? -0.182 -3.535 -7.587 1.00 86.12 92 LEU A C 1
ATOM 747 O O . LEU A 1 92 ? -0.395 -2.322 -7.533 1.00 86.12 92 LEU A O 1
ATOM 751 N N . GLY A 1 93 ? -0.879 -4.341 -8.394 1.00 88.19 93 GLY A N 1
ATOM 752 C CA . GLY A 1 93 ? -1.876 -3.894 -9.370 1.00 88.19 93 GLY A CA 1
ATOM 753 C C . GLY A 1 93 ? -1.268 -3.460 -10.707 1.00 88.19 93 GLY A C 1
ATOM 754 O O . GLY A 1 93 ? -0.101 -3.716 -10.994 1.00 88.19 93 GLY A O 1
ATOM 755 N N . SER A 1 94 ? -2.078 -2.823 -11.555 1.00 91.12 94 SER A N 1
ATOM 756 C CA . SER A 1 94 ? -1.630 -2.302 -12.851 1.00 91.12 94 SER A CA 1
ATOM 757 C C . SER A 1 94 ? -0.949 -0.942 -12.703 1.00 91.12 94 SER A C 1
ATOM 759 O O . SER A 1 94 ? -1.366 -0.095 -11.911 1.00 91.12 94 SER A O 1
ATOM 761 N N . MET A 1 95 ? 0.075 -0.715 -13.521 1.00 92.88 95 MET A N 1
ATOM 762 C CA . MET A 1 95 ? 0.758 0.569 -13.638 1.00 92.88 95 MET A CA 1
ATOM 763 C C . MET A 1 95 ? -0.111 1.499 -14.497 1.00 92.88 95 MET A C 1
ATOM 765 O O . MET A 1 95 ? 0.049 1.553 -15.709 1.00 92.88 95 MET A O 1
ATOM 769 N N . SER A 1 96 ? -1.118 2.131 -13.892 1.00 94.25 96 SER A N 1
ATOM 770 C CA . SER A 1 96 ? -2.171 2.878 -14.603 1.00 94.25 96 SER A CA 1
ATOM 771 C C . SER A 1 96 ? -2.141 4.386 -14.358 1.00 94.25 96 SER A C 1
ATOM 773 O O . SER A 1 96 ? -2.988 5.105 -14.878 1.00 94.25 96 SER A O 1
ATOM 775 N N . ILE A 1 97 ? -1.228 4.869 -13.516 1.00 93.00 97 ILE A N 1
ATOM 776 C CA . ILE A 1 97 ? -1.140 6.283 -13.149 1.00 93.00 97 ILE A CA 1
ATOM 777 C C . ILE A 1 97 ? 0.038 6.907 -13.882 1.00 93.00 97 ILE A C 1
ATOM 779 O O . ILE A 1 97 ? 1.136 6.376 -13.826 1.00 93.00 97 ILE A O 1
ATOM 783 N N . THR A 1 98 ? -0.150 8.050 -14.528 1.00 93.75 98 THR A N 1
ATOM 784 C CA . THR A 1 98 ? 0.950 8.768 -15.183 1.00 93.75 98 THR A CA 1
ATOM 785 C C . THR A 1 98 ? 1.471 9.879 -14.276 1.00 93.75 98 THR A C 1
ATOM 787 O O . THR A 1 98 ? 0.711 10.641 -13.679 1.00 93.75 98 THR A O 1
ATOM 790 N N . CYS A 1 99 ? 2.790 9.986 -14.143 1.00 91.62 99 CYS A N 1
ATOM 791 C CA . CYS A 1 99 ? 3.434 11.083 -13.441 1.00 91.62 99 CYS A CA 1
ATOM 792 C C . CYS A 1 99 ? 3.248 12.397 -14.200 1.00 91.62 99 CYS A C 1
ATOM 794 O O . CYS A 1 99 ? 3.709 12.516 -15.328 1.00 91.62 99 CYS A O 1
ATOM 796 N N . GLN A 1 100 ? 2.708 13.422 -13.546 1.00 91.12 100 GLN A N 1
ATOM 797 C CA . GLN A 1 100 ? 2.554 14.747 -14.157 1.00 91.12 100 GLN A CA 1
ATOM 798 C C . GLN A 1 100 ? 3.879 15.454 -14.507 1.00 91.12 100 GLN A C 1
ATOM 800 O O . GLN A 1 100 ? 3.876 16.378 -15.307 1.00 91.12 100 GLN A O 1
ATOM 805 N N . PHE A 1 101 ? 5.002 15.057 -13.894 1.00 91.50 101 PHE A N 1
ATOM 806 C CA . PHE A 1 101 ? 6.288 15.745 -14.067 1.00 91.50 101 PHE A CA 1
ATOM 807 C C . PHE A 1 101 ? 7.196 15.099 -15.117 1.00 91.50 101 PHE A C 1
ATOM 809 O O . PHE A 1 101 ? 7.881 15.801 -15.847 1.00 91.50 101 PHE A O 1
ATOM 816 N N . CYS A 1 102 ? 7.251 13.765 -15.155 1.00 89.56 102 CYS A N 1
ATOM 817 C CA . CYS A 1 102 ? 8.159 13.023 -16.037 1.00 89.56 102 CYS A CA 1
ATOM 818 C C . CYS A 1 102 ? 7.441 12.041 -16.969 1.00 89.56 102 CYS A C 1
ATOM 820 O O . CYS A 1 102 ? 8.104 11.262 -17.646 1.00 89.56 102 CYS A O 1
ATOM 822 N N . SER A 1 103 ? 6.105 12.015 -16.957 1.00 89.31 103 SER A N 1
ATOM 823 C CA . SER A 1 103 ? 5.272 11.098 -17.748 1.00 89.31 103 SER A CA 1
ATOM 824 C C . SER A 1 103 ? 5.527 9.603 -17.514 1.00 89.31 103 SER A C 1
ATOM 826 O O . SER A 1 103 ? 4.969 8.766 -18.217 1.00 89.31 103 SER A O 1
ATOM 828 N N . ALA A 1 104 ? 6.316 9.238 -16.498 1.00 90.75 104 ALA A N 1
ATOM 829 C CA . ALA A 1 104 ? 6.496 7.849 -16.100 1.00 90.75 104 ALA A CA 1
ATOM 830 C C . ALA A 1 104 ? 5.168 7.255 -15.617 1.00 90.75 104 ALA A C 1
ATOM 832 O O . ALA A 1 104 ? 4.438 7.892 -14.853 1.00 90.75 104 ALA A O 1
ATOM 833 N N . MET A 1 105 ? 4.878 6.024 -16.029 1.00 92.44 105 MET A N 1
ATOM 834 C CA . MET A 1 105 ? 3.777 5.248 -15.466 1.00 92.44 105 MET A CA 1
ATOM 835 C C . MET A 1 105 ? 4.091 4.920 -13.990 1.00 92.44 105 MET A C 1
ATOM 837 O O . MET A 1 105 ? 5.250 4.932 -13.579 1.00 92.44 105 MET A O 1
ATOM 841 N N . LYS A 1 106 ? 3.071 4.680 -13.170 1.00 92.19 106 LYS A N 1
ATOM 842 C CA . LYS A 1 106 ? 3.156 4.435 -11.725 1.00 92.19 106 LYS A CA 1
ATOM 843 C C . LYS A 1 106 ? 2.072 3.480 -11.265 1.00 92.19 106 LYS A C 1
ATOM 845 O O . LYS A 1 106 ? 0.990 3.413 -11.862 1.00 92.19 106 LYS A O 1
ATOM 850 N N . PHE A 1 107 ? 2.334 2.808 -10.152 1.00 92.50 107 PHE A N 1
ATOM 851 C CA . PHE A 1 107 ? 1.304 2.064 -9.432 1.00 92.50 107 PHE A CA 1
ATOM 852 C C . PHE A 1 107 ? 0.456 3.003 -8.572 1.00 92.50 107 PHE A C 1
ATOM 854 O O . PHE A 1 107 ? 0.924 4.024 -8.072 1.00 92.50 107 PHE A O 1
ATOM 861 N N . LYS A 1 108 ? -0.806 2.632 -8.339 1.00 90.25 108 LYS A N 1
ATOM 862 C CA . LYS A 1 108 ? -1.729 3.423 -7.507 1.00 90.25 108 LYS A CA 1
ATOM 863 C C . LYS A 1 108 ? -1.236 3.602 -6.062 1.00 90.25 108 LYS A C 1
ATOM 865 O O . LYS A 1 108 ? -1.518 4.627 -5.454 1.00 90.25 108 LYS A O 1
ATOM 870 N N . GLY A 1 109 ? -0.536 2.604 -5.517 1.00 87.75 109 GLY A N 1
ATOM 871 C CA . GLY A 1 109 ? 0.011 2.624 -4.154 1.00 87.75 109 GLY A CA 1
ATOM 872 C C . GLY A 1 109 ? 1.432 3.183 -4.041 1.00 87.75 109 GLY A C 1
ATOM 873 O O . GLY A 1 109 ? 2.018 3.125 -2.965 1.00 87.75 109 GLY A O 1
ATOM 874 N N . GLU A 1 110 ? 2.012 3.675 -5.135 1.00 91.06 110 GLU A N 1
ATOM 875 C CA . GLU A 1 110 ? 3.389 4.161 -5.158 1.00 91.06 110 GLU A CA 1
ATOM 876 C C . GLU A 1 110 ? 3.527 5.501 -4.422 1.00 91.06 110 GLU A C 1
ATOM 878 O O . GLU A 1 110 ? 2.675 6.386 -4.536 1.00 91.06 110 GLU A O 1
ATOM 883 N N . ALA A 1 111 ? 4.619 5.671 -3.672 1.00 90.31 111 ALA A N 1
ATOM 884 C CA . ALA A 1 111 ? 4.880 6.914 -2.959 1.00 90.31 111 ALA A CA 1
ATOM 885 C C . ALA A 1 111 ? 5.044 8.097 -3.938 1.00 90.31 111 ALA A C 1
ATOM 887 O O . ALA A 1 111 ? 5.655 7.955 -5.008 1.00 90.31 111 ALA A O 1
ATOM 888 N N . PRO A 1 112 ? 4.543 9.297 -3.588 1.00 87.44 112 PRO A N 1
ATOM 889 C CA . PRO A 1 112 ? 4.691 10.463 -4.442 1.00 87.44 112 PRO A CA 1
ATOM 890 C C . PRO A 1 112 ? 6.173 10.771 -4.665 1.00 87.44 112 PRO A C 1
ATOM 892 O O . PRO A 1 112 ? 6.969 10.839 -3.733 1.00 87.44 112 PRO A O 1
ATOM 895 N N . GLY A 1 113 ? 6.541 10.970 -5.929 1.00 88.44 113 GLY A N 1
ATOM 896 C CA . GLY A 1 113 ? 7.906 11.315 -6.307 1.00 88.44 113 GLY A CA 1
ATOM 897 C C . GLY A 1 113 ? 8.881 10.141 -6.409 1.00 88.44 113 GLY A C 1
ATOM 898 O O . GLY A 1 113 ? 10.019 10.405 -6.764 1.00 88.44 113 GLY A O 1
ATOM 899 N N . LEU A 1 114 ? 8.479 8.880 -6.216 1.00 91.38 114 LEU A N 1
ATOM 900 C CA . LEU A 1 114 ? 9.401 7.742 -6.379 1.00 91.38 114 LEU A CA 1
ATOM 901 C C . LEU A 1 114 ? 10.080 7.716 -7.767 1.00 91.38 114 LEU A C 1
ATOM 903 O O . LEU A 1 114 ? 11.260 7.408 -7.879 1.00 91.38 114 LEU A O 1
ATOM 907 N N . CYS A 1 115 ? 9.366 8.137 -8.813 1.00 90.56 115 CYS A N 1
ATOM 908 C CA . CYS A 1 115 ? 9.889 8.171 -10.180 1.00 90.56 115 CYS A CA 1
ATOM 909 C C . CYS A 1 115 ? 10.785 9.381 -10.524 1.00 90.56 115 CYS A C 1
ATOM 911 O O . CYS A 1 115 ? 11.537 9.314 -11.489 1.00 90.56 115 CYS A O 1
ATOM 913 N N . CYS A 1 116 ? 10.646 10.531 -9.849 1.00 92.81 116 CYS A N 1
ATOM 914 C CA . CYS A 1 116 ? 11.289 11.785 -10.290 1.00 92.81 116 CYS A CA 1
ATOM 915 C C . CYS A 1 116 ? 11.564 12.800 -9.172 1.00 92.81 116 CYS A C 1
ATOM 917 O O . CYS A 1 116 ? 11.807 13.979 -9.439 1.00 92.81 116 CYS A O 1
ATOM 919 N N . SER A 1 117 ? 11.437 12.387 -7.915 1.00 93.00 117 SER A N 1
ATOM 920 C CA . SER A 1 117 ? 11.536 13.234 -6.723 1.00 93.00 117 SER A CA 1
ATOM 921 C C . SER A 1 117 ? 10.676 14.501 -6.805 1.00 93.00 117 SER A C 1
ATOM 923 O O . SER A 1 117 ? 11.108 15.588 -6.426 1.00 93.00 117 SER A O 1
ATOM 925 N N . GLY A 1 118 ? 9.462 14.371 -7.354 1.00 91.44 118 GLY A N 1
ATOM 926 C CA . GLY A 1 118 ? 8.541 15.496 -7.548 1.00 91.44 118 GLY A CA 1
ATOM 927 C C . GLY A 1 118 ? 8.923 16.431 -8.701 1.00 91.44 118 GLY A C 1
ATOM 928 O O . GLY A 1 118 ? 8.618 17.613 -8.642 1.00 91.44 118 GLY A O 1
ATOM 929 N N . GLY A 1 119 ? 9.620 15.921 -9.720 1.00 91.50 119 GLY A N 1
ATOM 930 C CA . GLY A 1 119 ? 10.023 16.678 -10.913 1.00 91.50 119 GLY A CA 1
ATOM 931 C C . GLY A 1 119 ? 11.452 17.213 -10.864 1.00 91.50 119 GLY A C 1
ATOM 932 O O . GLY A 1 119 ? 11.905 17.829 -11.819 1.00 91.50 119 GLY A O 1
ATOM 933 N N . LYS A 1 120 ? 12.183 16.943 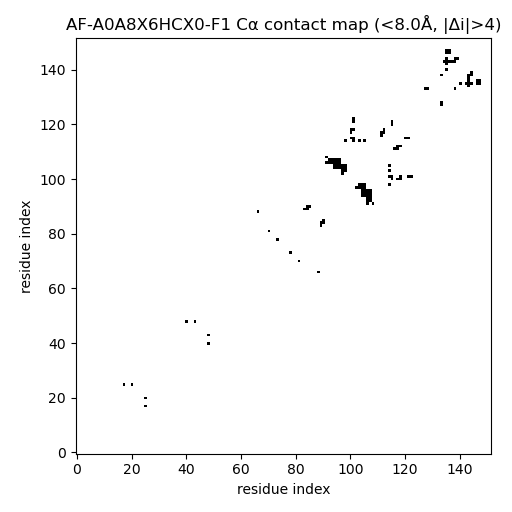-9.777 1.00 93.06 120 LYS A N 1
ATOM 934 C CA . LYS A 1 120 ? 13.593 17.330 -9.621 1.00 93.06 120 LYS A CA 1
ATOM 935 C C . LYS A 1 120 ? 14.537 16.492 -10.477 1.00 93.06 120 LYS A C 1
ATOM 937 O O . LYS A 1 120 ? 15.622 16.949 -10.815 1.00 93.06 120 LYS A O 1
ATOM 942 N N . VAL A 1 121 ? 14.145 15.260 -10.793 1.00 90.75 121 VAL A N 1
ATOM 943 C CA . VAL A 1 121 ? 14.911 14.369 -11.665 1.00 90.75 121 VAL A CA 1
ATOM 944 C C . VAL A 1 121 ? 14.258 14.369 -13.038 1.00 90.75 121 VAL A C 1
ATOM 946 O O . VAL A 1 121 ? 13.129 13.901 -13.194 1.00 90.75 121 VAL A O 1
ATOM 949 N N . HIS A 1 122 ? 14.987 14.876 -14.027 1.00 85.38 122 HIS A N 1
ATOM 950 C CA . HIS A 1 122 ? 14.627 14.767 -15.431 1.00 85.38 122 HIS A CA 1
ATOM 951 C C . HIS A 1 122 ? 15.566 13.758 -16.091 1.00 85.38 122 HIS A C 1
ATOM 953 O O . HIS A 1 122 ? 16.764 14.005 -16.219 1.00 85.38 122 HIS A O 1
ATOM 959 N N . LEU A 1 123 ? 15.030 12.589 -16.445 1.00 81.00 123 LEU A N 1
ATOM 960 C CA . LEU A 1 123 ? 15.794 11.592 -17.184 1.00 81.00 123 LEU A CA 1
ATOM 961 C C . LEU A 1 123 ? 15.916 12.044 -18.646 1.00 81.00 123 LEU A C 1
ATOM 963 O O . LEU A 1 123 ? 14.896 12.407 -19.239 1.00 81.00 123 LEU A O 1
ATOM 967 N N . PRO A 1 124 ? 17.124 12.017 -19.234 1.00 83.94 124 PRO A N 1
ATOM 968 C CA . PRO A 1 124 ? 17.291 12.238 -20.662 1.00 83.94 124 PRO A CA 1
ATOM 969 C C . PRO A 1 124 ? 16.470 11.223 -21.455 1.00 83.94 124 PRO A C 1
ATOM 971 O O . PRO A 1 124 ? 16.326 10.070 -21.039 1.00 83.94 124 PRO A O 1
ATOM 974 N N . VAL A 1 125 ? 15.977 11.633 -22.622 1.00 83.06 125 VAL A N 1
ATOM 975 C CA . VAL A 1 125 ? 15.358 10.696 -23.563 1.00 83.06 125 VAL A CA 1
ATOM 976 C C . VAL A 1 125 ? 16.395 9.637 -23.937 1.00 83.06 125 VAL A C 1
ATOM 978 O O . VAL A 1 125 ? 17.523 9.968 -24.320 1.00 83.06 125 VAL A O 1
ATOM 981 N N . LEU A 1 126 ? 16.024 8.363 -23.794 1.00 84.88 126 LEU A N 1
ATOM 982 C CA . LEU A 1 126 ? 16.860 7.256 -24.239 1.00 84.88 126 LEU A CA 1
ATOM 983 C C . LEU A 1 126 ? 17.032 7.372 -25.752 1.00 84.88 126 LEU A C 1
ATOM 985 O O . LEU A 1 126 ? 16.054 7.365 -26.494 1.00 84.88 126 LEU A O 1
ATOM 989 N N . ARG A 1 127 ? 18.283 7.530 -26.190 1.00 88.62 127 ARG A N 1
ATOM 990 C CA . ARG A 1 127 ? 18.622 7.538 -27.613 1.00 88.62 127 ARG A CA 1
ATOM 991 C C . ARG A 1 127 ? 18.409 6.146 -28.187 1.00 88.62 127 ARG A C 1
ATOM 993 O O . ARG A 1 127 ? 18.618 5.157 -27.480 1.00 88.62 127 ARG A O 1
ATOM 1000 N N . ASP A 1 128 ? 18.067 6.094 -29.467 1.00 89.38 128 ASP A N 1
ATOM 1001 C CA . ASP A 1 128 ? 18.001 4.828 -30.180 1.00 89.38 128 ASP A CA 1
ATOM 1002 C C . ASP A 1 128 ? 19.350 4.101 -30.092 1.00 89.38 128 ASP A C 1
ATOM 1004 O O . ASP A 1 128 ? 20.414 4.742 -30.114 1.00 89.38 128 ASP A O 1
ATOM 1008 N N . PRO A 1 129 ? 19.333 2.766 -29.945 1.00 92.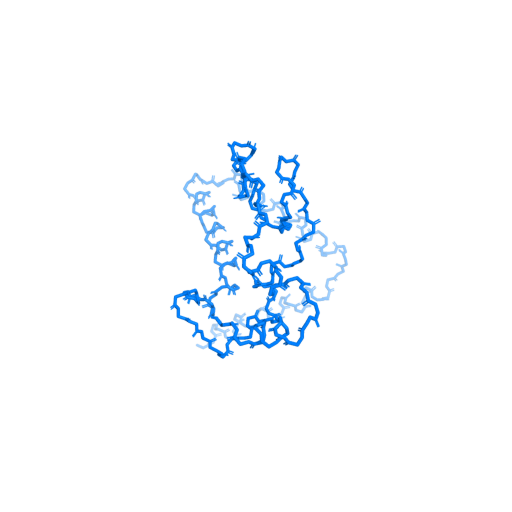50 129 PRO A N 1
ATOM 1009 C CA . PRO A 1 129 ? 20.559 1.990 -29.958 1.00 92.50 129 PRO A CA 1
ATOM 1010 C C . PRO A 1 129 ? 21.326 2.227 -31.275 1.00 92.50 129 PRO A C 1
ATOM 1012 O O . PRO A 1 129 ? 20.715 2.454 -32.316 1.00 92.50 129 PRO A O 1
ATOM 1015 N N . PRO A 1 130 ? 22.667 2.184 -31.272 1.00 93.88 130 PRO A N 1
ATOM 1016 C CA . PRO A 1 130 ? 23.436 2.284 -32.508 1.00 93.88 130 PRO A CA 1
ATOM 1017 C C . PRO A 1 130 ? 23.248 1.033 -33.382 1.00 93.88 130 PRO A C 1
ATOM 1019 O O . PRO A 1 130 ? 22.918 -0.049 -32.889 1.00 93.88 130 PRO A O 1
ATOM 1022 N N . GLU A 1 131 ? 23.510 1.144 -34.684 1.00 93.31 131 GLU A N 1
ATOM 1023 C CA . GLU A 1 131 ? 23.605 -0.034 -35.554 1.00 93.31 131 GLU A CA 1
ATOM 1024 C C . GLU A 1 131 ? 24.858 -0.868 -35.215 1.00 93.31 131 GLU A C 1
ATOM 1026 O O . GLU A 1 131 ? 25.887 -0.297 -34.841 1.00 93.31 131 GLU A O 1
ATOM 1031 N N . PRO A 1 132 ? 24.805 -2.213 -35.316 1.00 92.50 132 PRO A N 1
ATOM 1032 C CA . PRO A 1 132 ? 23.710 -3.046 -35.844 1.00 92.50 132 PRO A CA 1
ATOM 1033 C C . PRO A 1 132 ? 22.610 -3.400 -34.822 1.00 92.50 132 PRO A C 1
ATOM 1035 O O . PRO A 1 132 ? 21.679 -4.147 -35.129 1.00 92.50 132 PRO A O 1
ATOM 1038 N N . LEU A 1 133 ? 22.730 -2.932 -33.574 1.00 93.06 133 LEU A N 1
ATOM 1039 C CA . LEU A 1 133 ? 21.864 -3.356 -32.472 1.00 93.06 133 LEU A CA 1
ATOM 1040 C C . LEU A 1 133 ? 20.414 -2.905 -32.677 1.00 93.06 133 LEU A C 1
ATOM 1042 O O . LEU A 1 133 ? 19.492 -3.670 -32.399 1.00 93.06 133 LEU A O 1
ATOM 1046 N N . HIS A 1 134 ? 20.209 -1.703 -33.213 1.00 93.50 134 HIS A N 1
ATOM 1047 C CA . HIS A 1 134 ? 18.877 -1.214 -33.557 1.00 93.50 134 HIS A CA 1
ATOM 1048 C C . HIS A 1 134 ? 18.167 -2.114 -34.576 1.00 93.50 134 HIS A C 1
ATOM 1050 O O . HIS A 1 134 ? 17.053 -2.571 -34.310 1.00 93.50 134 HIS A O 1
ATOM 1056 N N . THR A 1 135 ? 18.828 -2.491 -35.675 1.00 94.75 135 THR A N 1
ATOM 1057 C CA . THR A 1 135 ? 18.268 -3.460 -36.629 1.00 94.75 135 THR A CA 1
ATOM 1058 C C . THR A 1 135 ? 17.961 -4.806 -35.972 1.00 94.75 135 THR A C 1
ATOM 1060 O O . THR A 1 135 ? 16.912 -5.400 -36.234 1.00 94.75 135 THR A O 1
ATOM 1063 N N . LEU A 1 136 ? 18.838 -5.305 -35.100 1.00 94.00 136 LEU A N 1
ATOM 1064 C CA . LEU A 1 136 ? 18.641 -6.594 -34.433 1.00 94.00 136 LEU A CA 1
ATOM 1065 C C . LEU A 1 136 ? 17.479 -6.594 -33.424 1.00 94.00 136 LEU A C 1
ATOM 1067 O O . LEU A 1 136 ? 16.853 -7.636 -33.224 1.00 94.00 136 LEU A O 1
ATOM 1071 N N . LEU A 1 137 ? 17.174 -5.452 -32.805 1.00 92.44 137 LEU A N 1
ATOM 1072 C CA . LEU A 1 137 ? 16.085 -5.318 -31.832 1.00 92.44 137 LEU A CA 1
ATOM 1073 C C . LEU A 1 137 ? 14.735 -4.987 -32.486 1.00 92.44 137 LEU A C 1
ATOM 1075 O O . LEU A 1 137 ? 13.701 -5.483 -32.031 1.00 92.44 137 LEU A O 1
ATOM 1079 N N . SER A 1 138 ? 14.743 -4.197 -33.561 1.00 91.56 138 SER A N 1
ATOM 1080 C CA . SER A 1 138 ? 13.524 -3.648 -34.166 1.00 91.56 138 SER A CA 1
ATOM 1081 C C . SER A 1 138 ? 13.061 -4.394 -35.423 1.00 91.56 138 SER A C 1
ATOM 1083 O O . SER A 1 138 ? 11.863 -4.440 -35.688 1.00 91.56 138 SER A O 1
ATOM 1085 N N . SER A 1 139 ? 13.968 -4.989 -36.211 1.00 91.25 139 SER A N 1
ATOM 1086 C CA . SER A 1 139 ? 13.603 -5.580 -37.511 1.00 91.25 139 SER A CA 1
ATOM 1087 C C . SER A 1 139 ? 12.999 -6.984 -37.408 1.00 91.25 139 SER A C 1
ATOM 1089 O O . SER A 1 139 ? 13.287 -7.751 -36.489 1.00 91.25 139 SER A O 1
ATOM 1091 N N . ASP A 1 140 ? 12.225 -7.370 -38.424 1.00 92.94 140 ASP A N 1
ATOM 1092 C CA . ASP A 1 140 ? 11.637 -8.712 -38.556 1.00 92.94 140 ASP A CA 1
ATOM 1093 C C . ASP A 1 140 ? 12.488 -9.713 -39.349 1.00 92.94 140 ASP A C 1
ATOM 1095 O O . ASP A 1 140 ? 12.019 -10.803 -39.702 1.00 92.94 140 ASP A O 1
ATOM 1099 N N . SER A 1 141 ? 13.758 -9.378 -39.584 1.00 93.94 141 SER A N 1
ATOM 1100 C CA . SER A 1 141 ? 14.710 -10.283 -40.224 1.00 93.94 141 SER A CA 1
ATOM 1101 C C . SER A 1 141 ? 14.900 -11.574 -39.414 1.00 93.94 141 SER A C 1
ATOM 1103 O O . SER A 1 141 ? 14.763 -11.600 -38.187 1.00 93.94 141 SER A O 1
ATOM 1105 N N . VAL A 1 142 ? 15.254 -12.668 -40.099 1.00 94.94 142 VAL A N 1
ATOM 1106 C CA . VAL A 1 142 ? 15.552 -13.959 -39.449 1.00 94.94 142 VAL A CA 1
ATOM 1107 C C . VAL A 1 142 ? 16.664 -13.789 -38.410 1.00 94.94 142 VAL A C 1
ATOM 1109 O O . VAL A 1 142 ? 16.541 -14.286 -37.293 1.00 94.94 142 VAL A O 1
ATOM 1112 N N . CYS A 1 143 ? 17.699 -13.012 -38.740 1.00 90.12 143 CYS A N 1
ATOM 1113 C CA . CYS A 1 143 ? 18.801 -12.692 -37.837 1.00 90.12 143 CYS A CA 1
ATOM 1114 C C . CYS A 1 143 ? 18.330 -11.939 -36.585 1.00 90.12 143 CYS A C 1
ATOM 1116 O O . CYS A 1 143 ? 18.708 -12.317 -35.481 1.00 90.12 143 CYS A O 1
ATOM 1118 N N . ALA A 1 144 ? 17.461 -10.934 -36.723 1.00 94.50 144 ALA A N 1
ATOM 1119 C CA . ALA A 1 144 ? 16.914 -10.191 -35.587 1.00 94.50 144 ALA A CA 1
ATOM 1120 C C . ALA A 1 144 ? 16.006 -11.053 -34.695 1.00 94.50 144 ALA A C 1
ATOM 1122 O O . ALA A 1 144 ? 16.053 -10.958 -33.469 1.00 94.50 144 ALA A O 1
ATOM 1123 N N . LYS A 1 145 ? 15.197 -11.943 -35.283 1.00 94.31 145 LYS A N 1
ATOM 1124 C CA . LYS A 1 145 ? 14.373 -12.898 -34.519 1.00 94.31 145 LYS A CA 1
ATOM 1125 C C . LYS A 1 145 ? 15.237 -13.904 -33.759 1.00 94.31 145 LYS A C 1
ATOM 1127 O O . LYS A 1 145 ? 14.979 -14.168 -32.586 1.00 94.31 145 LYS A O 1
ATOM 1132 N N . LEU A 1 146 ? 16.278 -14.439 -34.402 1.00 94.94 146 LEU A N 1
ATOM 1133 C CA . LEU A 1 146 ? 17.241 -15.333 -33.757 1.00 94.94 146 LEU A CA 1
ATOM 1134 C C . LEU A 1 146 ? 18.013 -14.618 -32.649 1.00 94.94 146 LEU A C 1
ATOM 1136 O O . LEU A 1 146 ? 18.164 -15.180 -31.570 1.00 94.94 146 LEU A O 1
ATOM 1140 N N . PHE A 1 147 ? 18.448 -13.382 -32.878 1.00 94.06 147 PHE A N 1
ATOM 1141 C CA . PHE A 1 147 ? 19.105 -12.565 -31.866 1.00 94.06 147 PHE A CA 1
ATOM 1142 C C . PHE A 1 147 ? 18.200 -12.375 -30.644 1.00 94.06 147 PHE A C 1
ATOM 1144 O O . PHE A 1 147 ? 18.553 -12.820 -29.557 1.00 94.06 147 PHE A O 1
ATOM 1151 N N . ARG A 1 148 ? 16.980 -11.847 -30.828 1.00 93.50 148 ARG A N 1
ATOM 1152 C CA . ARG A 1 148 ? 16.008 -11.631 -29.737 1.00 93.50 148 ARG A CA 1
ATOM 1153 C C . ARG A 1 148 ? 15.648 -12.908 -28.971 1.00 93.50 148 ARG A C 1
ATOM 1155 O O . ARG A 1 148 ? 15.350 -12.838 -27.786 1.00 93.50 148 ARG A O 1
ATOM 1162 N N . LYS A 1 149 ? 15.688 -14.074 -29.624 1.00 94.31 149 LYS A N 1
ATOM 1163 C CA . LYS A 1 149 ? 15.447 -15.375 -28.980 1.00 94.31 149 LYS A CA 1
ATOM 1164 C C . LYS A 1 149 ? 16.625 -15.860 -28.121 1.00 94.31 149 LYS A C 1
ATOM 1166 O O . LYS A 1 149 ? 16.399 -16.639 -27.199 1.00 94.31 149 LYS A O 1
ATOM 1171 N N . ASN A 1 150 ? 17.857 -15.458 -28.440 1.00 92.69 150 ASN A N 1
ATOM 1172 C CA . ASN A 1 150 ? 19.077 -15.994 -27.824 1.00 92.69 150 ASN A CA 1
ATOM 1173 C C . ASN A 1 150 ? 19.804 -15.011 -26.895 1.00 92.69 150 ASN A C 1
ATOM 1175 O O . ASN A 1 150 ? 20.666 -15.450 -26.137 1.00 92.69 150 ASN A O 1
ATOM 1179 N N . ILE A 1 151 ? 19.478 -13.716 -26.923 1.00 87.81 151 ILE A N 1
ATOM 1180 C CA . ILE A 1 151 ? 19.965 -12.775 -25.909 1.00 87.81 151 ILE A CA 1
ATOM 1181 C C . ILE A 1 151 ? 19.296 -13.099 -24.565 1.00 87.81 151 ILE A C 1
ATOM 1183 O O . ILE A 1 151 ? 18.070 -13.104 -24.456 1.00 87.81 151 ILE A O 1
ATOM 1187 N N . ARG A 1 152 ? 20.102 -13.450 -23.563 1.00 65.25 152 ARG A N 1
ATOM 1188 C CA . ARG A 1 152 ? 19.691 -13.709 -22.178 1.00 65.25 152 ARG A CA 1
ATOM 1189 C C . ARG A 1 152 ? 20.336 -12.683 -21.269 1.00 65.25 152 ARG A C 1
ATOM 1191 O O . ARG A 1 152 ? 21.555 -12.468 -21.444 1.00 65.25 152 ARG A O 1
#